Protein AF-A0AAD9MEB5-F1 (afdb_monomer_lite)

Structure (mmCIF, N/CA/C/O backbone):
data_AF-A0AAD9MEB5-F1
#
_entry.id   AF-A0AAD9MEB5-F1
#
loop_
_atom_site.group_PDB
_atom_site.id
_atom_site.type_symbol
_atom_site.label_atom_id
_atom_site.label_alt_id
_atom_site.label_comp_id
_atom_site.label_asym_id
_atom_site.label_entity_id
_atom_site.label_seq_id
_atom_site.pdbx_PDB_ins_code
_atom_site.Cartn_x
_atom_site.Cartn_y
_atom_site.Cartn_z
_atom_site.occupancy
_atom_site.B_iso_or_equiv
_atom_site.auth_seq_id
_atom_site.auth_comp_id
_atom_site.auth_asym_id
_atom_site.auth_atom_id
_atom_site.pdbx_PDB_model_num
ATOM 1 N N . MET A 1 1 ? 14.287 25.552 3.668 1.00 29.59 1 MET A N 1
ATOM 2 C CA . MET A 1 1 ? 13.681 24.871 4.831 1.00 29.59 1 MET A CA 1
ATOM 3 C C . MET A 1 1 ? 12.557 24.009 4.282 1.00 29.59 1 MET A C 1
ATOM 5 O O . MET A 1 1 ? 11.473 24.527 4.051 1.00 29.59 1 MET A O 1
ATOM 9 N N . SER A 1 2 ? 12.854 22.762 3.908 1.00 32.03 2 SER A N 1
ATOM 10 C CA . SER A 1 2 ? 11.849 21.869 3.320 1.00 32.03 2 SER A CA 1
ATOM 11 C C . SER A 1 2 ? 10.860 21.471 4.404 1.00 32.03 2 SER A C 1
ATOM 13 O O . SER A 1 2 ? 11.268 20.946 5.436 1.00 32.03 2 SER A O 1
ATOM 15 N N . ALA A 1 3 ? 9.579 21.764 4.190 1.00 36.00 3 ALA A N 1
ATOM 16 C CA . ALA A 1 3 ? 8.516 21.215 5.010 1.00 36.00 3 ALA A CA 1
ATOM 17 C C . ALA A 1 3 ? 8.579 19.692 4.868 1.00 36.00 3 ALA A C 1
ATOM 19 O O . ALA A 1 3 ? 8.327 19.163 3.786 1.00 36.00 3 ALA A O 1
ATOM 20 N N . SER A 1 4 ? 8.966 18.993 5.931 1.00 45.19 4 SER A N 1
ATOM 21 C CA . SER A 1 4 ? 8.708 17.565 6.048 1.00 45.19 4 SER A CA 1
ATOM 22 C C . SER A 1 4 ? 7.200 17.406 5.896 1.00 45.19 4 SER A C 1
ATOM 24 O O . SER A 1 4 ? 6.452 17.861 6.757 1.00 45.19 4 SER A O 1
ATOM 26 N N . ALA A 1 5 ? 6.736 16.895 4.757 1.00 60.19 5 ALA A N 1
ATOM 27 C CA . ALA A 1 5 ? 5.318 16.667 4.543 1.00 60.19 5 ALA A CA 1
ATOM 28 C C . ALA A 1 5 ? 4.888 15.592 5.546 1.00 60.19 5 ALA A C 1
ATOM 30 O O . ALA A 1 5 ? 5.216 14.418 5.401 1.00 60.19 5 ALA A O 1
ATOM 31 N N . GLU A 1 6 ? 4.257 16.007 6.636 1.00 80.25 6 GLU A N 1
ATOM 32 C CA . GLU A 1 6 ? 3.844 15.090 7.682 1.00 80.25 6 GLU A CA 1
ATOM 33 C C . GLU A 1 6 ? 2.624 14.293 7.203 1.00 80.25 6 GLU A C 1
ATOM 35 O O . GLU A 1 6 ? 1.675 14.834 6.632 1.00 80.25 6 GLU A O 1
ATOM 40 N N . ILE A 1 7 ? 2.680 12.970 7.359 1.00 87.94 7 ILE A N 1
ATOM 41 C CA . ILE A 1 7 ? 1.544 12.093 7.068 1.00 87.94 7 ILE A CA 1
ATOM 42 C C . ILE A 1 7 ? 0.525 12.275 8.193 1.00 87.94 7 ILE A C 1
ATOM 44 O O . ILE A 1 7 ? 0.761 11.827 9.312 1.00 87.94 7 ILE A O 1
ATOM 48 N N . GLU A 1 8 ? -0.595 12.919 7.884 1.00 90.69 8 GLU A N 1
ATOM 49 C CA . GLU A 1 8 ? -1.709 13.128 8.813 1.00 90.69 8 GLU A CA 1
ATOM 50 C C . GLU A 1 8 ? -2.479 11.815 9.049 1.00 90.69 8 GLU A C 1
ATOM 52 O O . GLU A 1 8 ? -3.010 11.264 8.080 1.00 90.69 8 GLU A O 1
ATOM 57 N N . PRO A 1 9 ? -2.595 11.293 10.280 1.00 93.00 9 PRO A N 1
ATOM 58 C CA . PRO A 1 9 ? -3.381 10.088 10.554 1.00 93.00 9 PRO A CA 1
ATOM 59 C C . PRO A 1 9 ? -4.894 10.305 10.415 1.00 93.00 9 PRO A C 1
ATOM 61 O O . PRO A 1 9 ? -5.408 11.377 10.729 1.00 93.00 9 PRO A O 1
ATOM 64 N N . LEU A 1 10 ? -5.630 9.269 10.002 1.00 93.12 10 LEU A N 1
ATOM 65 C CA . LEU A 1 10 ? -7.092 9.215 10.108 1.00 93.12 10 LEU A CA 1
ATOM 66 C C . LEU A 1 10 ? -7.517 8.195 11.173 1.00 93.12 10 LEU A C 1
ATOM 68 O O . LEU A 1 10 ? -7.904 7.069 10.860 1.00 93.12 10 LEU A O 1
ATOM 72 N N . SER A 1 11 ? -7.429 8.586 12.443 1.00 91.25 11 SER A N 1
ATOM 73 C CA . SER A 1 11 ? -7.651 7.688 13.588 1.00 91.25 11 SER A CA 1
ATOM 74 C C . SER A 1 11 ? -9.056 7.079 13.654 1.00 91.25 11 SER A C 1
ATOM 76 O O . SER A 1 11 ? -9.193 5.936 14.074 1.00 91.25 11 SER A O 1
ATOM 78 N N . ASP A 1 12 ? -10.076 7.808 13.191 1.00 92.44 12 ASP A N 1
ATOM 79 C CA . ASP A 1 12 ? -11.487 7.386 13.235 1.00 92.44 12 ASP A CA 1
ATOM 80 C C . ASP A 1 12 ? -12.036 7.011 11.848 1.00 92.44 12 ASP A C 1
ATOM 82 O O . ASP A 1 12 ? -13.244 7.034 11.605 1.00 92.44 12 ASP A O 1
ATOM 86 N N . PHE A 1 13 ? -11.152 6.717 10.892 1.00 93.75 13 PHE A N 1
ATOM 87 C CA . PHE A 1 13 ? -11.562 6.394 9.532 1.00 93.75 13 PHE A CA 1
ATOM 88 C C . PHE A 1 13 ? -12.251 5.037 9.449 1.00 93.75 13 PHE A C 1
ATOM 90 O O . PHE A 1 13 ? -11.648 3.998 9.731 1.00 93.75 13 PHE A O 1
ATOM 97 N N . ASP A 1 14 ? -13.490 5.058 8.966 1.00 94.44 14 ASP A N 1
ATOM 98 C CA . ASP A 1 14 ? -14.218 3.872 8.550 1.00 94.44 14 ASP A CA 1
ATOM 99 C C . ASP A 1 14 ? -14.365 3.860 7.026 1.00 94.44 14 ASP A C 1
ATOM 101 O O . ASP A 1 14 ? -15.199 4.550 6.427 1.00 94.44 14 ASP A O 1
ATOM 105 N N . TRP A 1 15 ? -13.535 3.042 6.383 1.00 92.38 15 TRP A N 1
ATOM 106 C CA . TRP A 1 15 ? -13.567 2.879 4.935 1.00 92.38 15 TRP A CA 1
ATOM 107 C C . TRP A 1 15 ? -14.919 2.352 4.449 1.00 92.38 15 TRP A C 1
ATOM 109 O O . TRP A 1 15 ? -15.351 2.726 3.368 1.00 92.38 15 TRP A O 1
ATOM 119 N N . LYS A 1 16 ? -15.651 1.569 5.255 1.00 94.38 16 LYS A N 1
ATOM 120 C CA . LYS A 1 16 ? -16.926 0.951 4.850 1.00 94.38 16 LYS A CA 1
ATOM 121 C C . LYS A 1 16 ? -18.054 1.962 4.667 1.00 94.38 16 LYS A C 1
ATOM 123 O O . LYS A 1 16 ? -19.008 1.691 3.940 1.00 94.38 16 LYS A O 1
ATOM 128 N N . THR A 1 17 ? -17.967 3.107 5.337 1.00 94.81 17 THR A N 1
ATOM 129 C CA . THR A 1 17 ? -18.956 4.194 5.257 1.00 94.81 17 THR A CA 1
ATOM 130 C C . THR A 1 17 ? -18.472 5.371 4.409 1.00 94.81 17 THR A C 1
ATOM 132 O O . THR A 1 17 ? -19.258 6.265 4.078 1.00 94.81 17 THR A O 1
ATOM 135 N N . THR A 1 18 ? -17.203 5.354 4.000 1.00 92.12 18 THR A N 1
ATOM 136 C CA . THR A 1 18 ? -16.613 6.359 3.116 1.00 92.12 18 THR A CA 1
ATOM 137 C C . THR A 1 18 ? -17.121 6.155 1.692 1.00 92.12 18 THR A C 1
ATOM 139 O O . THR A 1 18 ? -16.917 5.103 1.094 1.00 92.12 18 THR A O 1
ATOM 142 N N . LYS A 1 19 ? -17.812 7.160 1.143 1.00 88.69 19 LYS A N 1
ATOM 143 C CA . LYS A 1 19 ? -18.372 7.089 -0.215 1.00 88.69 19 LYS A CA 1
ATOM 144 C C . LYS A 1 19 ? -17.261 7.142 -1.271 1.00 88.69 19 LYS A C 1
ATOM 146 O O . LYS A 1 19 ? -16.328 7.926 -1.079 1.00 88.69 19 LYS A O 1
ATOM 151 N N . PRO A 1 20 ? -17.406 6.439 -2.410 1.00 83.88 20 PRO A N 1
ATOM 152 C CA . PRO A 1 20 ? -16.432 6.514 -3.485 1.00 83.88 20 PRO A CA 1
ATOM 153 C C . PRO A 1 20 ? -16.319 7.932 -4.027 1.00 83.88 20 PRO A C 1
ATOM 155 O O . PRO A 1 20 ? -17.328 8.644 -4.156 1.00 83.88 20 PRO A O 1
ATOM 158 N N . LEU A 1 21 ? -15.103 8.351 -4.387 1.00 70.94 21 LEU A N 1
ATOM 159 C CA . LEU A 1 21 ? -14.976 9.564 -5.184 1.00 70.94 21 LEU A CA 1
ATOM 160 C C . LEU A 1 21 ? -15.674 9.354 -6.525 1.00 70.94 21 LEU A C 1
ATOM 162 O O . LEU A 1 21 ? -15.628 8.281 -7.124 1.00 70.94 21 LEU A O 1
ATOM 166 N N . ARG A 1 22 ? -16.352 10.403 -6.997 1.00 62.62 22 ARG A N 1
ATOM 167 C CA . ARG A 1 22 ? -17.042 10.361 -8.286 1.00 62.62 22 ARG A CA 1
ATOM 168 C C . ARG A 1 22 ? -16.049 9.953 -9.370 1.00 62.62 22 ARG A C 1
ATOM 170 O O . ARG A 1 22 ? -15.060 10.651 -9.581 1.00 62.62 22 ARG A O 1
ATOM 177 N N . SER A 1 23 ? -16.374 8.866 -10.068 1.00 56.19 23 SER A N 1
ATOM 178 C CA . SER A 1 23 ? -15.756 8.491 -11.336 1.00 56.19 23 SER A CA 1
ATOM 179 C C . SER A 1 23 ? -15.675 9.735 -12.219 1.00 56.19 23 SER A C 1
ATOM 181 O O . SER A 1 23 ? -16.695 10.340 -12.568 1.00 56.19 23 SER A O 1
ATOM 183 N N . MET A 1 24 ? -14.451 10.165 -12.517 1.00 55.31 24 MET A N 1
ATOM 184 C CA . MET A 1 24 ? -14.238 11.198 -13.518 1.00 55.31 24 MET A CA 1
ATOM 185 C C . MET A 1 24 ? -14.733 10.634 -14.854 1.00 55.31 24 MET A C 1
ATOM 187 O O . MET A 1 24 ? -14.336 9.523 -15.213 1.00 55.31 24 MET A O 1
ATOM 191 N N . PRO A 1 25 ? -15.599 11.348 -15.596 1.00 55.00 25 PRO A N 1
ATOM 192 C CA . PRO A 1 25 ? -16.080 10.859 -16.878 1.00 55.00 25 PRO A CA 1
ATOM 193 C C . PRO A 1 25 ? -14.888 10.602 -17.798 1.00 55.00 25 PRO A C 1
ATOM 195 O O . PRO A 1 25 ? -14.029 11.472 -17.974 1.00 55.00 25 PRO A O 1
ATOM 198 N N . PHE A 1 26 ? -14.841 9.398 -18.366 1.00 50.22 26 PHE A N 1
ATOM 199 C CA . PHE A 1 26 ? -13.780 8.977 -19.269 1.00 50.22 26 PHE A CA 1
ATOM 200 C C . PHE A 1 26 ? -13.694 9.952 -20.450 1.00 50.22 26 PHE A C 1
ATOM 202 O O . PHE A 1 26 ? -14.628 10.069 -21.248 1.00 50.22 26 PHE A O 1
ATOM 209 N N . LYS A 1 27 ? -12.582 10.686 -20.563 1.00 54.50 27 LYS A N 1
ATOM 210 C CA . LYS A 1 27 ? -12.293 11.495 -21.749 1.00 54.50 27 LYS A CA 1
ATOM 211 C C . LYS A 1 27 ? -11.595 10.602 -22.767 1.00 54.50 27 LYS A C 1
ATOM 213 O O . LYS A 1 27 ? -10.497 10.126 -22.517 1.00 54.50 27 LYS A O 1
ATOM 218 N N . ALA A 1 28 ? -12.212 10.434 -23.936 1.00 53.34 28 ALA A N 1
ATOM 219 C CA . ALA A 1 28 ? -11.717 9.589 -25.029 1.00 53.34 28 ALA A CA 1
ATOM 220 C C . ALA A 1 28 ? -10.329 9.984 -25.584 1.00 53.34 28 ALA A C 1
ATOM 222 O O . ALA A 1 28 ? -9.744 9.228 -26.351 1.00 53.34 28 ALA A O 1
ATOM 223 N N . ILE A 1 29 ? -9.798 11.153 -25.209 1.00 54.88 29 ILE A N 1
ATOM 224 C CA . ILE A 1 29 ? -8.468 11.627 -25.601 1.00 54.88 29 ILE A CA 1
ATOM 225 C C . ILE A 1 29 ? -7.667 11.892 -24.323 1.00 54.88 29 ILE A C 1
ATOM 227 O O . ILE A 1 29 ? -7.866 12.909 -23.653 1.00 54.88 29 ILE A O 1
ATOM 231 N N . HIS A 1 30 ? -6.766 10.968 -23.991 1.00 48.84 30 HIS A N 1
ATOM 232 C CA . HIS A 1 30 ? -5.784 11.128 -22.923 1.00 48.84 30 HIS A CA 1
ATOM 233 C C . HIS A 1 30 ? -4.514 11.771 -23.491 1.00 48.84 30 HIS A C 1
ATOM 235 O O . HIS A 1 30 ? -3.603 11.086 -23.943 1.00 48.84 30 HIS A O 1
ATOM 241 N N . ASN A 1 31 ? -4.427 13.099 -23.436 1.00 54.12 31 ASN A N 1
ATOM 242 C CA . ASN A 1 31 ? -3.123 13.755 -23.443 1.00 54.12 31 ASN A CA 1
ATOM 243 C C . ASN A 1 31 ? -2.638 13.761 -21.990 1.00 54.12 31 ASN A C 1
ATOM 245 O O . ASN A 1 31 ? -3.196 14.493 -21.170 1.00 54.12 31 ASN A O 1
ATOM 249 N N . PHE A 1 32 ? -1.636 12.948 -21.647 1.00 50.66 32 PHE A N 1
ATOM 250 C CA . PHE A 1 32 ? -0.951 13.071 -20.357 1.00 50.66 32 PHE A CA 1
ATOM 251 C C . PHE A 1 32 ? -0.123 14.363 -20.363 1.00 50.66 32 PHE A C 1
ATOM 253 O O . PHE A 1 32 ? 1.080 14.351 -20.607 1.00 50.66 32 PHE A O 1
ATOM 260 N N . SER A 1 33 ? -0.758 15.511 -20.121 1.00 46.59 33 SER A N 1
ATOM 261 C CA . SER A 1 33 ? -0.018 16.711 -19.741 1.00 46.59 33 SER A CA 1
ATOM 262 C C . SER A 1 33 ? 0.469 16.503 -18.310 1.00 46.59 33 SER A C 1
ATOM 264 O O . SER A 1 33 ? -0.313 16.637 -17.367 1.00 46.59 33 SER A O 1
ATOM 266 N N . MET A 1 34 ? 1.742 16.139 -18.144 1.00 50.59 34 MET A N 1
ATOM 267 C CA . MET A 1 34 ? 2.395 16.028 -16.837 1.00 50.59 34 MET A CA 1
ATOM 268 C C . MET A 1 34 ? 2.611 17.421 -16.227 1.00 50.59 34 MET A C 1
ATOM 270 O O . MET A 1 34 ? 3.732 17.912 -16.117 1.00 50.59 34 MET A O 1
ATOM 274 N N . ALA A 1 35 ? 1.530 18.093 -15.841 1.00 45.94 35 ALA A N 1
ATOM 275 C CA . ALA A 1 35 ? 1.627 19.218 -14.929 1.00 45.94 35 ALA A CA 1
ATOM 276 C C . ALA A 1 35 ? 1.977 18.645 -13.548 1.00 45.94 35 ALA A C 1
ATOM 278 O O . ALA A 1 35 ? 1.131 18.035 -12.896 1.00 45.94 35 ALA A O 1
ATOM 279 N N . LEU A 1 36 ? 3.237 18.786 -13.126 1.00 51.34 36 LEU A N 1
ATOM 280 C CA . LEU A 1 36 ? 3.699 18.405 -11.789 1.00 51.34 36 LEU A CA 1
ATOM 281 C C . LEU A 1 36 ? 3.021 19.309 -10.751 1.00 51.34 36 LEU A C 1
ATOM 283 O O . LEU A 1 36 ? 3.536 20.365 -10.391 1.00 51.34 36 LEU A O 1
ATOM 287 N N . GLN A 1 37 ? 1.837 18.920 -10.286 1.00 48.19 37 GLN A N 1
ATOM 288 C CA . GLN A 1 37 ? 1.194 19.572 -9.155 1.00 48.19 37 GLN A CA 1
ATOM 289 C C . GLN A 1 37 ? 1.652 18.876 -7.876 1.00 48.19 37 GLN A C 1
ATOM 291 O O . GLN A 1 37 ? 1.379 17.695 -7.676 1.00 48.19 37 GLN A O 1
ATOM 296 N N . ALA A 1 38 ? 2.331 19.613 -6.997 1.00 54.69 38 ALA A N 1
ATOM 297 C CA . ALA A 1 38 ? 2.638 19.120 -5.662 1.00 54.69 38 ALA A CA 1
ATOM 298 C C . ALA A 1 38 ? 1.323 18.775 -4.942 1.00 54.69 38 ALA A C 1
ATOM 300 O O . ALA A 1 38 ? 0.514 19.661 -4.650 1.00 54.69 38 ALA A O 1
ATOM 301 N N . SER A 1 39 ? 1.089 17.486 -4.691 1.00 55.38 39 SER A N 1
ATOM 302 C CA . SER A 1 39 ? -0.023 17.025 -3.865 1.00 55.38 39 SER A CA 1
ATOM 303 C C . SER A 1 39 ? 0.439 16.900 -2.411 1.00 55.38 39 SER A C 1
ATOM 305 O O . SER A 1 39 ? 1.626 16.738 -2.118 1.00 55.38 39 SER A O 1
ATOM 307 N N . ARG A 1 40 ? -0.499 17.020 -1.468 1.00 63.00 40 ARG A N 1
ATOM 308 C CA . ARG A 1 40 ? -0.214 16.688 -0.068 1.00 63.00 40 ARG A CA 1
ATOM 309 C C . ARG A 1 40 ? -0.108 15.170 0.037 1.00 63.00 40 ARG A C 1
ATOM 311 O O . ARG A 1 40 ? -0.986 14.479 -0.475 1.00 63.00 40 ARG A O 1
ATOM 318 N N . LEU A 1 41 ? 0.876 14.662 0.784 1.00 68.56 41 LEU A N 1
ATOM 319 C CA . LEU A 1 41 ? 1.004 13.219 1.044 1.00 68.56 41 LEU A CA 1
ATOM 320 C C . LEU A 1 41 ? -0.298 12.601 1.579 1.00 68.56 41 LEU A C 1
ATOM 322 O O . LEU A 1 41 ? -0.594 11.448 1.295 1.00 68.56 41 LEU A O 1
ATOM 326 N N . SER A 1 42 ? -1.128 13.362 2.297 1.00 70.12 42 SER A N 1
ATOM 327 C CA . SER A 1 42 ? -2.428 12.899 2.803 1.00 70.12 42 SER A CA 1
ATOM 328 C C . SER A 1 42 ? -3.422 12.429 1.727 1.00 70.12 42 SER A C 1
ATOM 330 O O . SER A 1 42 ? -4.380 11.739 2.078 1.00 70.12 42 SER A O 1
ATOM 332 N N . GLY A 1 43 ? -3.202 12.775 0.454 1.00 69.88 43 GLY A N 1
ATOM 333 C CA . GLY A 1 43 ? -3.976 12.305 -0.699 1.00 69.88 43 GLY A CA 1
ATOM 334 C C . GLY A 1 43 ? -3.193 11.393 -1.647 1.00 69.88 43 GLY A C 1
ATOM 335 O O . GLY A 1 43 ? -3.552 11.324 -2.816 1.00 69.88 43 GLY A O 1
ATOM 336 N N . LEU A 1 44 ? -2.106 10.761 -1.183 1.00 81.88 44 LEU A N 1
ATOM 337 C CA . LEU A 1 44 ? -1.287 9.867 -2.008 1.00 81.88 44 LEU A CA 1
ATOM 338 C C . LEU A 1 44 ? -2.040 8.591 -2.403 1.00 81.88 44 LEU A C 1
ATOM 340 O O . LEU A 1 44 ? -2.031 8.247 -3.575 1.00 81.88 44 LEU A O 1
ATOM 344 N N . ILE A 1 45 ? -2.673 7.922 -1.434 1.00 88.31 45 ILE A N 1
ATOM 345 C CA . ILE A 1 45 ? -3.511 6.736 -1.660 1.00 88.31 45 ILE A CA 1
ATOM 346 C C . ILE A 1 45 ? -4.896 7.023 -1.124 1.00 88.31 45 ILE A C 1
ATOM 348 O O . ILE A 1 45 ? -5.030 7.540 -0.007 1.00 88.31 45 ILE A O 1
ATOM 352 N N . MET A 1 46 ? -5.917 6.650 -1.881 1.00 86.88 46 MET A N 1
ATOM 353 C CA . MET A 1 46 ? -7.300 6.856 -1.490 1.00 86.88 46 MET A CA 1
ATOM 354 C C . MET A 1 46 ? -8.021 5.540 -1.237 1.00 86.88 46 MET A C 1
ATOM 356 O O . MET A 1 46 ? -7.842 4.560 -1.950 1.00 86.88 46 MET A O 1
ATOM 360 N N . ILE A 1 47 ? -8.854 5.524 -0.198 1.00 91.31 47 ILE A N 1
ATOM 361 C CA . ILE A 1 47 ? -9.623 4.348 0.193 1.00 91.31 47 ILE A CA 1
ATOM 362 C C . ILE A 1 47 ? -11.071 4.766 0.438 1.00 91.31 47 ILE A C 1
ATOM 364 O O . ILE A 1 47 ? -11.336 5.816 1.022 1.00 91.31 47 ILE A O 1
ATOM 368 N N . ASP A 1 48 ? -12.000 3.930 -0.006 1.00 93.25 48 ASP A N 1
ATOM 369 C CA . ASP A 1 48 ? -13.438 4.071 0.193 1.00 93.25 48 ASP A CA 1
ATOM 370 C C . ASP A 1 48 ? -14.081 2.684 0.383 1.00 93.25 48 ASP A C 1
ATOM 372 O O . ASP A 1 48 ? -13.388 1.668 0.505 1.00 93.25 48 ASP A O 1
ATOM 376 N N . ASN A 1 49 ? -15.409 2.635 0.430 1.00 93.75 49 ASN A N 1
ATOM 377 C CA . ASN A 1 49 ? -16.176 1.423 0.709 1.00 93.75 49 ASN A CA 1
ATOM 378 C C . ASN A 1 49 ? -16.086 0.338 -0.378 1.00 93.75 49 ASN A C 1
ATOM 380 O O . ASN A 1 49 ? -16.412 -0.816 -0.100 1.00 93.75 49 ASN A O 1
ATOM 384 N N . ASP A 1 50 ? -15.615 0.673 -1.575 1.00 92.25 50 ASP A N 1
ATOM 385 C CA . ASP A 1 50 ? -15.455 -0.262 -2.691 1.00 92.25 50 ASP A CA 1
ATOM 386 C C . ASP A 1 50 ? -14.064 -0.933 -2.685 1.00 92.25 50 ASP A C 1
ATOM 388 O O . ASP A 1 50 ? -13.829 -1.877 -3.444 1.00 92.25 50 ASP A O 1
ATOM 392 N N . TYR A 1 51 ? -13.161 -0.516 -1.785 1.00 93.56 51 TYR A N 1
ATOM 393 C CA . TYR A 1 51 ? -11.792 -1.030 -1.639 1.00 93.56 51 TYR A CA 1
ATOM 394 C C . TYR A 1 51 ? -11.685 -2.563 -1.713 1.00 93.56 51 TYR A C 1
ATOM 396 O O . TYR A 1 51 ? -10.873 -3.095 -2.472 1.00 93.56 51 TYR A O 1
ATOM 404 N N . LEU A 1 52 ? -12.514 -3.298 -0.958 1.00 92.81 52 LEU A N 1
ATOM 405 C CA . LEU A 1 52 ? -12.454 -4.766 -0.960 1.00 92.81 52 LEU A CA 1
ATOM 406 C C . LEU A 1 52 ? -12.841 -5.378 -2.305 1.00 92.81 52 LEU A C 1
ATOM 408 O O . LEU A 1 52 ? -12.222 -6.364 -2.710 1.00 92.81 52 LEU A O 1
ATOM 412 N N . SER A 1 53 ? -13.848 -4.814 -2.982 1.00 92.06 53 SER A N 1
ATOM 413 C CA . SER A 1 53 ? -14.260 -5.298 -4.303 1.00 92.06 53 SER A CA 1
ATOM 414 C C . SER A 1 53 ? -13.120 -5.105 -5.291 1.00 92.06 53 SER A C 1
ATOM 416 O O . SER A 1 53 ? -12.688 -6.062 -5.932 1.00 92.06 53 SER A O 1
ATOM 418 N N . ARG A 1 54 ? -12.555 -3.893 -5.335 1.00 91.12 54 ARG A N 1
ATOM 419 C CA . ARG A 1 54 ? -11.546 -3.538 -6.333 1.00 91.12 54 ARG A CA 1
ATOM 420 C C . ARG A 1 54 ? -10.224 -4.270 -6.123 1.00 91.12 54 ARG A C 1
ATOM 422 O O . ARG A 1 54 ? -9.683 -4.824 -7.076 1.00 91.12 54 ARG A O 1
ATOM 429 N N . VAL A 1 55 ? -9.756 -4.425 -4.881 1.00 91.94 55 VAL A N 1
ATOM 430 C CA . VAL A 1 55 ? -8.578 -5.266 -4.592 1.00 91.94 55 VAL A CA 1
ATOM 431 C C . VAL A 1 55 ? -8.838 -6.740 -4.941 1.00 91.94 55 VAL A C 1
ATOM 433 O O . VAL A 1 55 ? -7.950 -7.423 -5.458 1.00 91.94 55 VAL A O 1
ATOM 436 N N . GLY A 1 56 ? -10.049 -7.254 -4.703 1.00 90.88 56 GLY A N 1
ATOM 437 C CA . GLY A 1 56 ? -10.430 -8.620 -5.078 1.00 90.88 56 GLY A CA 1
ATOM 438 C C . GLY A 1 56 ? -10.448 -8.853 -6.596 1.00 90.88 56 GLY A C 1
ATOM 439 O O . GLY A 1 56 ? -9.918 -9.857 -7.091 1.00 90.88 56 GLY A O 1
ATOM 440 N N . GLU A 1 57 ? -11.010 -7.909 -7.347 1.00 90.25 57 GLU A N 1
ATOM 441 C CA . GLU A 1 57 ? -11.010 -7.903 -8.812 1.00 90.25 57 GLU A CA 1
ATOM 442 C C . GLU A 1 57 ? -9.586 -7.799 -9.361 1.00 90.25 57 GLU A C 1
ATOM 444 O O . GLU A 1 57 ? -9.181 -8.614 -10.193 1.00 90.25 57 GLU A O 1
ATOM 449 N N . ARG A 1 58 ? -8.776 -6.884 -8.820 1.00 88.31 58 ARG A N 1
ATOM 450 C CA . ARG A 1 58 ? -7.372 -6.683 -9.196 1.00 88.31 58 ARG A CA 1
ATOM 451 C C . ARG A 1 58 ? -6.532 -7.939 -8.987 1.00 88.31 58 ARG A C 1
ATOM 453 O O . ARG A 1 58 ? -5.832 -8.360 -9.905 1.00 88.31 58 ARG A O 1
ATOM 460 N N . ARG A 1 59 ? -6.685 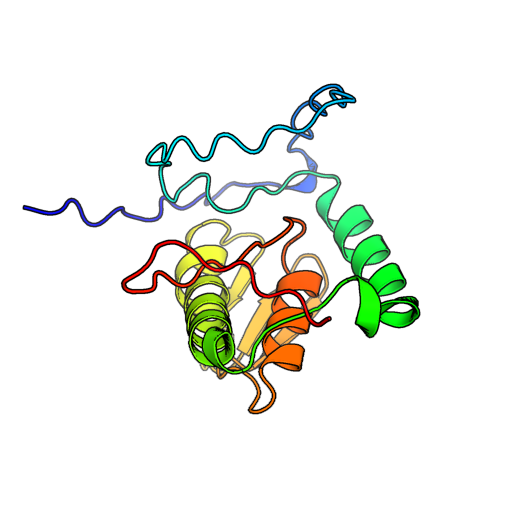-8.624 -7.849 1.00 89.44 59 ARG A N 1
ATOM 461 C CA . ARG A 1 59 ? -6.074 -9.948 -7.601 1.00 89.44 59 ARG A CA 1
ATOM 462 C C . ARG A 1 59 ? -6.499 -10.980 -8.641 1.00 89.44 59 ARG A C 1
ATOM 464 O O . ARG A 1 59 ? -5.717 -11.844 -9.031 1.00 89.44 59 ARG A O 1
ATOM 471 N N . THR A 1 60 ? -7.746 -10.931 -9.096 1.00 89.00 60 THR A N 1
ATOM 472 C CA . THR A 1 60 ? -8.226 -11.826 -10.153 1.00 89.00 60 THR A CA 1
ATOM 473 C C . THR A 1 60 ? -7.585 -11.489 -11.492 1.00 89.00 60 THR A C 1
ATOM 475 O O . THR A 1 60 ? -7.067 -12.393 -12.138 1.00 89.00 60 THR A O 1
ATOM 478 N N . ILE A 1 61 ? -7.525 -10.218 -11.877 1.00 87.88 61 ILE A N 1
ATOM 479 C CA . ILE A 1 61 ? -6.890 -9.786 -13.127 1.00 87.88 61 ILE A CA 1
ATOM 480 C C . ILE A 1 61 ? -5.394 -10.124 -13.123 1.00 87.88 61 ILE A C 1
ATOM 482 O O . ILE A 1 61 ? -4.912 -10.745 -14.067 1.00 87.88 61 ILE A O 1
ATOM 486 N N . MET A 1 62 ? -4.669 -9.805 -12.047 1.00 86.06 62 MET A N 1
ATOM 487 C CA . MET A 1 62 ? -3.237 -10.102 -11.921 1.00 86.06 62 MET A CA 1
ATOM 488 C C . MET A 1 62 ? -2.946 -11.597 -12.039 1.00 86.06 62 MET A C 1
ATOM 490 O O . MET A 1 62 ? -1.992 -11.970 -12.710 1.00 86.06 62 MET A O 1
ATOM 494 N N . ARG A 1 63 ? -3.789 -12.470 -11.472 1.00 86.31 63 ARG A N 1
ATOM 495 C CA . ARG A 1 63 ? -3.625 -13.927 -11.626 1.00 86.31 63 ARG A CA 1
ATOM 496 C C . ARG A 1 63 ? -3.710 -14.401 -13.078 1.00 86.31 63 ARG A C 1
ATOM 498 O O . ARG A 1 63 ? -3.033 -15.363 -13.421 1.00 86.31 63 ARG A O 1
ATOM 505 N N . HIS A 1 64 ? -4.527 -13.759 -13.910 1.00 86.31 64 HIS A N 1
ATOM 506 C CA . HIS A 1 64 ? -4.756 -14.193 -15.294 1.00 86.31 64 HIS A CA 1
ATOM 507 C C . HIS A 1 64 ? -3.907 -13.431 -16.322 1.00 86.31 64 HIS A C 1
ATOM 509 O O . HIS A 1 64 ? -3.653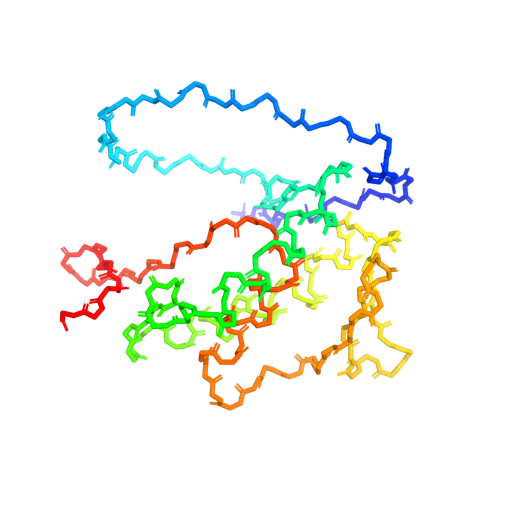 -13.951 -17.406 1.00 86.31 64 HIS A O 1
ATOM 515 N N . HIS A 1 65 ? -3.460 -12.214 -15.998 1.00 85.00 65 HIS A N 1
ATOM 516 C CA . HIS A 1 65 ? -2.885 -11.275 -16.966 1.00 85.00 65 HIS A CA 1
ATOM 517 C C . HIS A 1 65 ? -1.626 -10.557 -16.460 1.00 85.00 65 HIS A C 1
ATOM 519 O O . HIS A 1 65 ? -1.348 -9.441 -16.898 1.00 85.00 65 HIS A O 1
ATOM 525 N N . ILE A 1 66 ? -0.849 -11.171 -15.556 1.00 79.94 66 ILE A N 1
ATOM 526 C CA . ILE A 1 66 ? 0.304 -10.518 -14.905 1.00 79.94 66 ILE A CA 1
ATOM 527 C C . ILE A 1 66 ? 1.284 -9.864 -15.887 1.00 79.94 66 ILE A C 1
ATOM 529 O O . ILE A 1 66 ? 1.729 -8.752 -15.638 1.00 79.94 66 ILE A O 1
ATOM 533 N N . SER A 1 67 ? 1.551 -10.492 -17.036 1.00 78.19 67 SER A N 1
ATOM 534 C CA . SER A 1 67 ? 2.479 -9.978 -18.054 1.00 78.19 67 SER A CA 1
ATOM 535 C C . SER A 1 67 ? 1.986 -8.724 -18.782 1.00 78.19 67 SER A C 1
ATOM 537 O O . SER A 1 67 ? 2.764 -8.089 -19.483 1.00 78.19 67 SER A O 1
ATOM 539 N N . VAL A 1 68 ? 0.695 -8.400 -18.670 1.00 74.56 68 VAL A N 1
ATOM 540 C CA . VAL A 1 68 ? 0.061 -7.241 -19.318 1.00 74.56 68 VAL A CA 1
ATOM 541 C C . VAL A 1 68 ? -0.239 -6.141 -18.308 1.00 74.56 68 VAL A C 1
ATOM 543 O O . VAL A 1 68 ? -0.245 -4.974 -18.671 1.00 74.56 68 VAL A O 1
ATOM 546 N N . VAL A 1 69 ? -0.491 -6.484 -17.044 1.00 73.12 69 VAL A N 1
ATOM 547 C CA . VAL A 1 69 ? -0.798 -5.489 -15.999 1.00 73.12 69 VAL A CA 1
ATOM 548 C C . VAL A 1 69 ? 0.420 -5.077 -15.183 1.00 73.12 69 VAL A C 1
ATOM 550 O O . VAL A 1 69 ? 0.342 -4.142 -14.391 1.00 73.12 69 VAL A O 1
ATOM 553 N N . MET A 1 70 ? 1.544 -5.772 -15.363 1.00 77.94 70 MET A N 1
ATOM 554 C CA . MET A 1 70 ? 2.773 -5.526 -14.631 1.00 77.94 70 MET A CA 1
ATOM 555 C C . MET A 1 70 ? 3.966 -5.503 -15.575 1.00 77.94 70 MET A C 1
ATOM 557 O O . MET A 1 70 ? 4.257 -6.478 -16.264 1.00 77.94 70 MET A O 1
ATOM 561 N N . GLY A 1 71 ? 4.685 -4.388 -15.562 1.00 74.81 71 GLY A N 1
ATOM 562 C CA . GLY A 1 71 ? 5.904 -4.212 -16.331 1.00 74.81 71 GLY A CA 1
ATOM 563 C C . GLY A 1 71 ? 6.847 -3.271 -15.604 1.00 74.81 71 GLY A C 1
ATOM 564 O O . GLY A 1 71 ? 6.422 -2.283 -15.010 1.00 74.81 71 GLY A O 1
ATOM 565 N N . SER A 1 72 ? 8.136 -3.590 -15.640 1.00 74.19 72 SER A N 1
ATOM 566 C CA . SER A 1 72 ? 9.191 -2.692 -15.187 1.00 74.19 72 SER A CA 1
ATOM 567 C C . SER A 1 72 ? 10.449 -2.947 -16.000 1.00 74.19 72 SER A C 1
ATOM 569 O O . SER A 1 72 ? 10.783 -4.087 -16.316 1.00 74.19 72 SER A O 1
ATOM 571 N N . LEU A 1 73 ? 11.181 -1.877 -16.296 1.00 78.31 73 LEU A N 1
ATOM 572 C CA . LEU A 1 73 ? 12.564 -1.983 -16.739 1.00 78.31 73 LEU A CA 1
ATOM 573 C C . LEU A 1 73 ? 13.431 -2.319 -15.522 1.00 78.31 73 LEU A C 1
ATOM 575 O O . LEU A 1 73 ? 13.130 -1.889 -14.407 1.00 78.31 73 LEU A O 1
ATOM 579 N N . HIS A 1 74 ? 14.539 -3.028 -15.738 1.00 79.38 74 HIS A N 1
ATOM 580 C CA . HIS A 1 74 ? 15.501 -3.351 -14.677 1.00 79.38 74 HIS A CA 1
ATOM 581 C C . HIS A 1 74 ? 15.988 -2.099 -13.927 1.00 79.38 74 HIS A C 1
ATOM 583 O O . HIS A 1 74 ? 16.179 -2.125 -12.717 1.00 79.38 74 HIS A O 1
ATOM 589 N N . SER A 1 75 ? 16.123 -0.972 -14.631 1.00 79.31 75 SER A N 1
ATOM 590 C CA . SER A 1 75 ? 16.532 0.314 -14.057 1.00 79.31 75 SER A CA 1
ATOM 591 C C . SER A 1 75 ? 15.525 0.924 -13.070 1.00 79.31 75 SER A C 1
ATOM 593 O O . SER A 1 75 ? 15.895 1.863 -12.360 1.00 79.31 75 SER A O 1
ATOM 595 N N . GLY A 1 76 ? 14.283 0.424 -13.039 1.00 79.75 76 GLY A N 1
ATOM 596 C CA . GLY A 1 76 ? 13.201 0.858 -12.151 1.00 79.75 76 GLY A CA 1
ATOM 597 C C . GLY A 1 76 ? 13.017 -0.009 -10.901 1.00 79.75 76 GLY A C 1
ATOM 598 O O . GLY A 1 76 ? 12.193 0.321 -10.054 1.00 79.75 76 GLY A O 1
ATOM 599 N N . TYR A 1 77 ? 13.777 -1.096 -10.753 1.00 87.31 77 TYR A N 1
ATOM 600 C CA . TYR A 1 77 ? 13.618 -2.033 -9.637 1.00 87.31 77 TYR A CA 1
ATOM 601 C C . TYR A 1 77 ? 13.871 -1.398 -8.268 1.00 87.31 77 TYR A C 1
ATOM 603 O O . TYR A 1 77 ? 13.099 -1.641 -7.343 1.00 87.31 77 TYR A O 1
ATOM 611 N N . ASP A 1 78 ? 14.874 -0.527 -8.156 1.00 87.38 78 ASP A N 1
ATOM 612 C CA . ASP A 1 78 ? 15.161 0.187 -6.906 1.00 87.38 78 ASP A CA 1
ATOM 613 C C . ASP A 1 78 ? 13.980 1.070 -6.479 1.00 87.38 78 ASP A C 1
ATOM 615 O O . ASP A 1 78 ? 13.612 1.094 -5.306 1.00 87.38 78 ASP A O 1
ATOM 619 N N . ALA A 1 79 ? 13.313 1.719 -7.440 1.00 87.75 79 ALA A N 1
ATOM 620 C CA . ALA A 1 79 ? 12.151 2.564 -7.169 1.00 87.75 79 ALA A CA 1
ATOM 621 C C . ALA A 1 79 ? 10.951 1.750 -6.658 1.00 87.75 79 ALA A C 1
ATOM 623 O O . ALA A 1 79 ? 10.203 2.217 -5.802 1.00 87.75 79 ALA A O 1
ATOM 624 N N . ILE A 1 80 ? 10.773 0.516 -7.143 1.00 90.31 80 ILE A N 1
ATOM 625 C CA . ILE A 1 80 ? 9.728 -0.390 -6.645 1.00 90.31 80 ILE A CA 1
ATOM 626 C C . ILE A 1 80 ? 10.009 -0.784 -5.190 1.00 90.31 80 ILE A C 1
ATOM 628 O O . ILE A 1 80 ? 9.098 -0.784 -4.365 1.00 90.31 80 ILE A O 1
ATOM 632 N N . GLN A 1 81 ? 11.259 -1.121 -4.874 1.00 91.50 81 GLN A N 1
ATOM 633 C CA . GLN A 1 81 ? 11.686 -1.531 -3.531 1.00 91.50 81 GLN A CA 1
ATOM 634 C C . GLN A 1 81 ? 11.547 -0.383 -2.519 1.00 91.50 81 GLN A C 1
ATOM 636 O O . GLN A 1 81 ? 11.063 -0.578 -1.398 1.00 91.50 81 GLN A O 1
ATOM 641 N N . GLU A 1 82 ? 11.922 0.8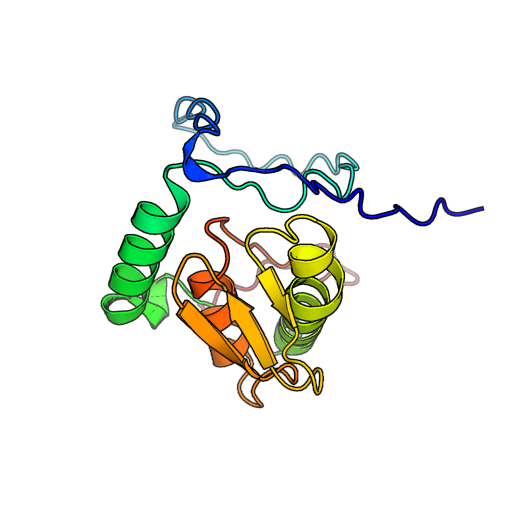29 -2.935 1.00 91.19 82 GLU A N 1
ATOM 642 C CA . GLU A 1 82 ? 11.732 2.052 -2.159 1.00 91.19 82 GLU A CA 1
ATOM 643 C C . GLU A 1 82 ? 10.245 2.323 -1.916 1.00 91.19 82 GLU A C 1
ATOM 645 O O . GLU A 1 82 ? 9.835 2.491 -0.765 1.00 91.19 82 GLU A O 1
ATOM 650 N N . LEU A 1 83 ? 9.419 2.280 -2.970 1.00 91.50 83 LEU A N 1
ATOM 651 C CA . LEU A 1 83 ? 7.979 2.499 -2.848 1.00 91.50 83 LEU A CA 1
ATOM 652 C C . LEU A 1 83 ? 7.323 1.457 -1.934 1.00 91.50 83 LEU A C 1
ATOM 654 O O . LEU A 1 83 ? 6.488 1.816 -1.106 1.00 91.50 83 LEU A O 1
ATOM 658 N N . TYR A 1 84 ? 7.713 0.186 -2.057 1.00 94.44 84 TYR A N 1
ATOM 659 C CA . TYR A 1 84 ? 7.237 -0.893 -1.191 1.00 94.44 84 TYR A CA 1
ATOM 660 C C . TYR A 1 84 ? 7.480 -0.560 0.276 1.00 94.44 84 TYR A C 1
ATOM 662 O O . TYR A 1 84 ? 6.555 -0.568 1.092 1.00 94.44 84 TYR A O 1
ATOM 670 N N . THR A 1 85 ? 8.730 -0.226 0.593 1.00 94.25 85 THR A N 1
ATOM 671 C CA . THR A 1 85 ? 9.140 0.094 1.957 1.00 94.25 85 THR A CA 1
ATOM 672 C C . THR A 1 85 ? 8.380 1.310 2.466 1.00 94.25 85 THR A C 1
ATOM 674 O O . THR A 1 85 ? 7.795 1.250 3.543 1.00 94.25 85 THR A O 1
ATOM 677 N N . HIS A 1 86 ? 8.316 2.381 1.675 1.00 92.88 86 HIS A N 1
ATOM 678 C CA . HIS A 1 86 ? 7.651 3.612 2.075 1.00 92.88 86 HIS A CA 1
ATOM 679 C C . HIS A 1 86 ? 6.151 3.410 2.334 1.00 92.88 86 HIS A C 1
ATOM 681 O O . HIS A 1 86 ? 5.634 3.829 3.373 1.00 92.88 86 HIS A O 1
ATOM 687 N N . LEU A 1 87 ? 5.442 2.731 1.423 1.00 94.12 87 LEU A N 1
ATOM 688 C CA . LEU A 1 87 ? 4.000 2.533 1.553 1.00 94.12 87 LEU A CA 1
ATOM 689 C C . LEU A 1 87 ? 3.645 1.642 2.741 1.00 94.12 87 LEU A C 1
ATOM 691 O O . LEU A 1 87 ? 2.768 2.005 3.526 1.00 94.12 87 LEU A O 1
ATOM 695 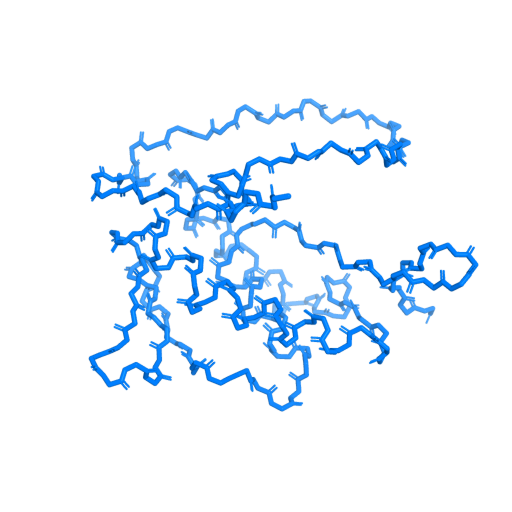N N . LEU A 1 88 ? 4.313 0.496 2.885 1.00 95.38 88 LEU A N 1
ATOM 696 C CA . LEU A 1 88 ? 3.958 -0.471 3.922 1.00 95.38 88 LEU A CA 1
ATOM 697 C C . LEU A 1 88 ? 4.479 -0.075 5.305 1.00 95.38 88 LEU A C 1
ATOM 699 O O . LEU A 1 88 ? 3.815 -0.354 6.299 1.00 95.38 88 LEU A O 1
ATOM 703 N N . ARG A 1 89 ? 5.643 0.579 5.388 1.00 93.25 89 ARG A N 1
ATOM 704 C CA . ARG A 1 89 ? 6.260 0.931 6.673 1.00 93.25 89 ARG A CA 1
ATOM 705 C C . ARG A 1 89 ? 5.786 2.276 7.200 1.00 93.25 89 ARG A C 1
ATOM 707 O O . ARG A 1 89 ? 5.429 2.377 8.371 1.00 93.25 89 ARG A O 1
ATOM 714 N N . ASP A 1 90 ? 5.806 3.298 6.349 1.00 91.56 90 ASP A N 1
ATOM 715 C CA . ASP A 1 90 ? 5.704 4.687 6.798 1.00 91.56 90 ASP A CA 1
ATOM 716 C C . ASP A 1 90 ? 4.323 5.277 6.518 1.00 91.56 90 ASP A C 1
ATOM 718 O O . ASP A 1 90 ? 3.780 6.006 7.349 1.00 91.56 90 ASP A O 1
ATOM 722 N N . TYR A 1 91 ? 3.748 4.970 5.352 1.00 94.25 91 TYR A N 1
ATOM 723 C CA . TYR A 1 91 ? 2.544 5.639 4.875 1.00 94.25 91 TYR A CA 1
ATOM 724 C C . TYR A 1 91 ? 1.247 4.988 5.351 1.00 94.25 91 TYR A C 1
ATOM 726 O O . TYR A 1 91 ? 0.486 5.614 6.088 1.00 94.25 91 TYR A O 1
ATOM 734 N N . LEU A 1 92 ? 0.966 3.749 4.936 1.00 95.50 92 LEU A N 1
ATOM 735 C CA . LEU A 1 92 ? -0.346 3.125 5.128 1.00 95.50 92 LEU A CA 1
ATOM 736 C C . LEU A 1 92 ? -0.703 2.934 6.611 1.00 95.50 92 LEU A C 1
ATOM 738 O O . LEU A 1 92 ? -1.801 3.356 6.982 1.00 95.50 92 LEU A O 1
ATOM 742 N N . PRO A 1 93 ? 0.182 2.402 7.484 1.00 95.69 93 PRO A N 1
ATOM 743 C CA . PRO A 1 93 ? -0.139 2.263 8.905 1.00 95.69 93 PRO A CA 1
ATOM 744 C C . PRO A 1 93 ? -0.322 3.610 9.611 1.00 95.69 93 PRO A C 1
ATOM 746 O O . PRO A 1 93 ? -1.140 3.723 10.519 1.00 95.69 93 PRO A O 1
ATOM 749 N N . LYS A 1 94 ? 0.414 4.651 9.191 1.00 95.00 94 LYS A N 1
ATOM 750 C CA . LYS A 1 94 ? 0.295 5.991 9.781 1.00 95.00 94 LYS A CA 1
ATOM 751 C C . LYS A 1 94 ? -0.964 6.712 9.303 1.00 95.00 94 LYS A C 1
ATOM 753 O O . LYS A 1 94 ? -1.633 7.356 10.103 1.00 95.00 94 LYS A O 1
ATOM 758 N N . ARG A 1 95 ? -1.298 6.611 8.013 1.00 94.69 95 ARG A N 1
ATOM 759 C CA . ARG A 1 95 ? -2.446 7.298 7.404 1.00 94.69 95 ARG A CA 1
ATOM 760 C C . ARG A 1 95 ? -3.775 6.624 7.740 1.00 94.69 95 ARG A C 1
ATOM 762 O O . ARG A 1 95 ? -4.726 7.330 8.063 1.00 94.69 95 ARG A O 1
ATOM 769 N N . TYR A 1 96 ? -3.837 5.294 7.689 1.00 95.56 96 TYR A N 1
ATOM 770 C CA . TYR A 1 96 ? -5.057 4.500 7.879 1.00 95.56 96 TYR A CA 1
ATOM 771 C C . TYR A 1 96 ? -4.877 3.446 8.992 1.00 95.56 96 TYR A C 1
ATOM 773 O O . TYR A 1 96 ? -4.965 2.240 8.729 1.00 95.56 96 TYR A O 1
ATOM 781 N N . PRO A 1 97 ? -4.645 3.872 10.249 1.00 96.31 97 PRO A N 1
ATOM 782 C CA . PRO A 1 97 ? -4.321 2.969 11.360 1.00 96.31 97 PRO A CA 1
ATOM 783 C C . PRO A 1 97 ? -5.446 1.980 11.710 1.00 96.31 97 PRO A C 1
ATOM 785 O O . PRO A 1 97 ? -5.198 0.943 12.319 1.00 96.31 97 PRO A O 1
ATOM 788 N N . THR A 1 98 ? -6.690 2.266 11.315 1.00 95.88 98 THR A N 1
ATOM 789 C CA . THR A 1 98 ? -7.836 1.359 11.499 1.00 95.88 98 THR A CA 1
ATOM 790 C C . THR A 1 98 ? -7.826 0.180 10.521 1.00 95.88 98 THR A C 1
ATOM 792 O O . THR A 1 98 ? -8.466 -0.842 10.772 1.00 95.88 98 THR A O 1
ATOM 795 N N . MET A 1 99 ? -7.096 0.293 9.407 1.00 96.19 99 MET A N 1
ATOM 796 C CA . MET A 1 99 ? -7.035 -0.717 8.346 1.00 96.19 99 MET A CA 1
ATOM 797 C C . MET A 1 99 ? -5.701 -1.439 8.291 1.00 96.19 99 MET A C 1
ATOM 799 O O . MET A 1 99 ? -5.676 -2.645 8.041 1.00 96.19 99 MET A O 1
ATOM 803 N N . PHE A 1 100 ? -4.608 -0.715 8.511 1.00 96.88 100 PHE A N 1
ATOM 804 C CA . PHE A 1 100 ? -3.263 -1.240 8.354 1.00 96.88 100 PHE A CA 1
ATOM 805 C C . PHE A 1 100 ? -2.470 -1.093 9.637 1.00 96.88 100 PHE A C 1
ATOM 807 O O . PHE A 1 100 ? -2.529 -0.069 10.314 1.00 96.88 100 PHE A O 1
ATOM 814 N N . ALA A 1 101 ? -1.701 -2.123 9.947 1.00 96.81 101 ALA A N 1
ATOM 815 C CA . ALA A 1 101 ? -0.850 -2.158 11.117 1.00 96.81 101 ALA A CA 1
ATOM 816 C C . ALA A 1 101 ? 0.465 -2.859 10.789 1.00 96.81 101 ALA A C 1
ATOM 818 O O . ALA A 1 101 ? 0.581 -3.577 9.797 1.00 96.81 101 ALA A O 1
ATOM 819 N N . LEU A 1 102 ? 1.444 -2.670 11.663 1.00 96.75 102 LEU A N 1
ATOM 820 C CA . LEU A 1 102 ? 2.624 -3.520 11.712 1.00 96.75 102 LEU A CA 1
ATOM 821 C C . LEU A 1 102 ? 2.376 -4.635 12.731 1.00 96.75 102 LEU A C 1
ATOM 823 O O . LEU A 1 102 ? 1.649 -4.440 13.711 1.00 96.75 102 LEU A O 1
ATOM 827 N N . SER A 1 103 ? 2.970 -5.804 12.512 1.00 95.75 103 SER A N 1
ATOM 828 C CA . SER A 1 103 ? 2.996 -6.859 13.524 1.00 95.75 103 SER A CA 1
ATOM 829 C C . SER A 1 103 ? 3.692 -6.371 14.809 1.00 95.75 103 SER A C 1
ATOM 831 O O . SER A 1 103 ? 4.468 -5.413 14.763 1.00 95.75 103 SER A O 1
ATOM 833 N N . PRO A 1 104 ? 3.459 -7.009 15.975 1.00 94.25 104 PRO A N 1
ATOM 834 C CA . PRO A 1 104 ? 4.077 -6.586 17.238 1.00 94.25 104 PRO A CA 1
ATOM 835 C C . PRO A 1 104 ? 5.613 -6.538 17.221 1.00 94.25 104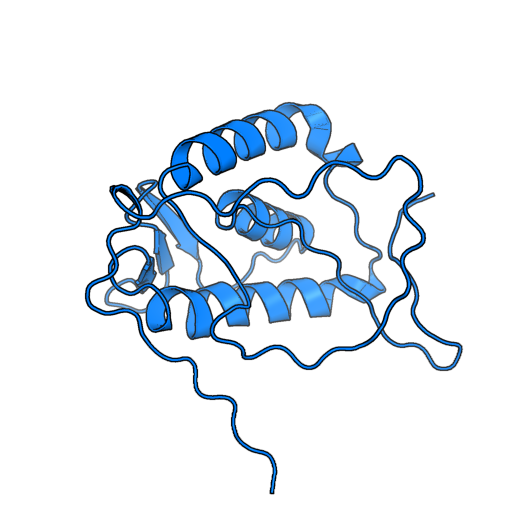 PRO A C 1
ATOM 837 O O . PRO A 1 104 ? 6.214 -5.737 17.928 1.00 94.25 104 PRO A O 1
ATOM 840 N N . ASP A 1 105 ? 6.246 -7.388 16.414 1.00 95.00 105 ASP A N 1
ATOM 841 C CA . ASP A 1 105 ? 7.693 -7.447 16.181 1.00 95.00 105 ASP A CA 1
ATOM 842 C C . ASP A 1 105 ? 8.154 -6.600 14.975 1.00 95.00 105 ASP A C 1
ATOM 844 O O . ASP A 1 105 ? 9.341 -6.576 14.657 1.00 95.00 105 ASP A O 1
ATOM 848 N N . ALA A 1 106 ? 7.226 -5.899 14.314 1.00 91.88 106 ALA A N 1
ATOM 849 C CA . ALA A 1 106 ? 7.435 -5.063 13.132 1.00 91.88 106 ALA A CA 1
ATOM 850 C C . ALA A 1 106 ? 8.101 -5.782 11.940 1.00 91.88 106 ALA A C 1
ATOM 852 O O . ALA A 1 106 ? 8.756 -5.146 11.110 1.00 91.88 106 ALA A O 1
ATOM 853 N N . THR A 1 107 ? 7.931 -7.102 11.841 1.00 95.00 107 THR A N 1
ATOM 854 C CA . THR A 1 107 ? 8.456 -7.920 10.737 1.00 95.00 107 THR A CA 1
ATOM 855 C C . THR A 1 107 ? 7.458 -8.092 9.597 1.00 95.00 107 THR A C 1
ATOM 857 O O . THR A 1 107 ? 7.875 -8.351 8.468 1.00 95.00 107 THR A O 1
ATOM 860 N N . GLU A 1 108 ? 6.164 -7.896 9.855 1.00 96.44 108 GLU A N 1
ATOM 861 C CA . GLU A 1 108 ? 5.095 -8.002 8.867 1.00 96.44 108 GLU A CA 1
ATOM 862 C C . GLU A 1 108 ? 4.246 -6.730 8.814 1.00 96.44 108 GLU A C 1
ATOM 864 O O . GLU A 1 108 ? 3.944 -6.099 9.829 1.00 96.44 108 GLU A O 1
ATOM 869 N N . PHE A 1 109 ? 3.788 -6.409 7.610 1.00 97.44 109 PHE A N 1
ATOM 870 C CA . PHE A 1 109 ? 2.658 -5.525 7.387 1.00 97.44 109 PHE A CA 1
ATOM 871 C C . PHE A 1 109 ? 1.360 -6.331 7.440 1.00 97.44 109 PHE A C 1
ATOM 873 O O . PHE A 1 109 ? 1.262 -7.417 6.862 1.00 97.44 109 PHE A O 1
ATOM 880 N N . VAL A 1 110 ? 0.344 -5.781 8.100 1.00 97.62 110 VAL A N 1
ATOM 881 C CA . VAL A 1 110 ? -0.963 -6.409 8.293 1.00 97.62 110 VAL A CA 1
ATOM 882 C C . VAL A 1 110 ? -2.050 -5.525 7.697 1.00 97.62 110 VAL A C 1
ATOM 884 O O . VAL A 1 110 ? -2.263 -4.396 8.135 1.00 97.62 110 VAL A O 1
ATOM 887 N N . ASN A 1 111 ? -2.789 -6.070 6.734 1.00 96.38 111 ASN A N 1
ATOM 888 C CA . ASN A 1 111 ? -4.007 -5.484 6.194 1.00 96.38 111 ASN A CA 1
ATOM 889 C C . ASN A 1 111 ? -5.229 -6.139 6.847 1.00 96.38 111 ASN A C 1
ATOM 891 O O . ASN A 1 111 ? -5.655 -7.226 6.451 1.00 96.38 111 ASN A O 1
ATOM 895 N N . ASN A 1 112 ? -5.817 -5.456 7.826 1.00 95.69 112 ASN A N 1
ATOM 896 C CA . ASN A 1 112 ? -6.963 -5.947 8.594 1.00 95.69 112 ASN A CA 1
ATOM 897 C C . ASN A 1 112 ? -8.248 -6.028 7.760 1.00 95.69 112 ASN A C 1
ATOM 899 O O . ASN A 1 112 ? -9.154 -6.784 8.098 1.00 95.69 112 ASN A O 1
ATOM 903 N N . ALA A 1 113 ? -8.343 -5.271 6.663 1.00 93.25 113 ALA A N 1
ATOM 904 C CA . ALA A 1 113 ? -9.514 -5.309 5.794 1.00 93.25 113 ALA A CA 1
ATOM 905 C C . ALA A 1 113 ? -9.559 -6.601 4.960 1.00 93.25 113 ALA A C 1
ATOM 907 O O . ALA A 1 113 ? -10.634 -7.166 4.769 1.00 93.25 113 ALA A O 1
ATOM 908 N N . THR A 1 114 ? -8.405 -7.093 4.496 1.00 92.81 114 THR A N 1
ATOM 909 C CA . THR A 1 114 ? -8.317 -8.303 3.653 1.00 92.81 114 THR A CA 1
ATOM 910 C C . THR A 1 114 ? -7.736 -9.530 4.365 1.00 92.81 114 THR A C 1
ATOM 912 O O . THR A 1 114 ? -7.640 -10.589 3.747 1.00 92.81 114 THR A O 1
ATOM 915 N N . ASN A 1 115 ? -7.338 -9.406 5.638 1.00 91.62 115 ASN A N 1
ATOM 916 C CA . ASN A 1 115 ? -6.532 -10.387 6.386 1.00 91.62 115 ASN A CA 1
ATOM 917 C C . ASN A 1 115 ? -5.216 -10.773 5.686 1.00 91.62 115 ASN A C 1
ATOM 919 O O . ASN A 1 115 ? -4.663 -11.847 5.922 1.00 91.62 115 ASN A O 1
ATOM 923 N N . PHE A 1 116 ? -4.715 -9.904 4.810 1.00 91.50 116 PHE A N 1
ATOM 924 C CA . PHE A 1 116 ? -3.478 -10.124 4.077 1.00 91.50 116 PHE A CA 1
ATOM 925 C C . PHE A 1 116 ? -2.280 -9.694 4.923 1.00 91.50 116 PHE A C 1
ATOM 927 O O . PHE A 1 116 ? -2.312 -8.646 5.573 1.00 91.50 116 PHE A O 1
ATOM 934 N N . ARG A 1 117 ? -1.230 -10.514 4.918 1.00 94.81 117 ARG A N 1
ATOM 935 C CA . ARG A 1 117 ? 0.015 -10.277 5.649 1.00 94.81 117 ARG A CA 1
ATOM 936 C C . ARG A 1 117 ? 1.188 -10.449 4.713 1.00 94.81 117 ARG A C 1
ATOM 938 O O . ARG A 1 117 ? 1.213 -11.414 3.950 1.00 94.81 117 ARG A O 1
ATOM 945 N N . VAL A 1 118 ? 2.136 -9.524 4.780 1.00 94.75 118 VAL A N 1
ATOM 946 C CA . VAL A 1 118 ? 3.334 -9.555 3.938 1.00 94.75 118 VAL A CA 1
ATOM 947 C C . VAL A 1 118 ? 4.573 -9.146 4.722 1.00 94.75 118 VAL A C 1
ATOM 949 O O . VAL A 1 118 ? 4.461 -8.350 5.657 1.00 94.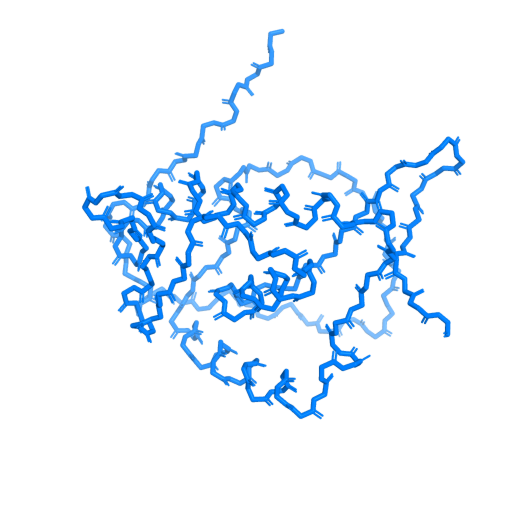75 118 VAL A O 1
ATOM 952 N N . PRO A 1 119 ? 5.759 -9.657 4.351 1.00 94.94 119 PRO A N 1
ATOM 953 C CA . PRO A 1 119 ? 7.002 -9.285 5.011 1.00 94.94 119 PRO A CA 1
ATOM 954 C C . PRO A 1 119 ? 7.286 -7.789 4.886 1.00 94.94 119 PRO A C 1
ATOM 956 O O . PRO A 1 119 ? 7.031 -7.180 3.845 1.00 94.94 119 PRO A O 1
ATOM 959 N N . MET A 1 120 ? 7.875 -7.198 5.925 1.00 93.00 120 MET A N 1
ATOM 960 C CA . MET A 1 120 ? 8.286 -5.799 5.867 1.00 93.00 120 MET A CA 1
ATOM 961 C C . MET A 1 120 ? 9.497 -5.568 4.969 1.00 93.00 120 MET A C 1
ATOM 963 O O . MET A 1 120 ? 9.641 -4.488 4.397 1.00 93.00 120 MET A O 1
ATOM 967 N N . GLN A 1 121 ? 10.370 -6.567 4.836 1.00 93.19 121 GLN A N 1
ATOM 968 C CA . GLN A 1 121 ? 11.400 -6.513 3.810 1.00 93.19 121 GLN A CA 1
ATOM 969 C C . GLN A 1 121 ? 10.783 -6.832 2.450 1.00 93.19 121 GLN A C 1
ATOM 971 O O . GLN A 1 121 ? 10.078 -7.840 2.334 1.00 93.19 121 GLN A O 1
ATOM 976 N N . PRO A 1 122 ? 11.047 -6.014 1.420 1.00 92.19 122 PRO A N 1
ATOM 977 C CA . PRO A 1 122 ? 10.539 -6.320 0.104 1.00 92.19 122 PRO A CA 1
ATOM 978 C C . PRO A 1 122 ? 11.180 -7.615 -0.433 1.00 92.19 122 PRO A C 1
ATOM 980 O O . PRO A 1 122 ? 12.345 -7.906 -0.139 1.00 92.19 122 PRO A O 1
ATOM 983 N N . PRO A 1 123 ? 10.437 -8.408 -1.223 1.00 92.62 123 PRO A N 1
ATOM 984 C CA . PRO A 1 123 ? 10.975 -9.593 -1.879 1.00 92.62 123 PRO A CA 1
ATOM 985 C C . PRO A 1 123 ? 12.202 -9.293 -2.747 1.00 92.62 123 PRO A C 1
ATOM 987 O O . PRO A 1 123 ? 12.314 -8.224 -3.348 1.00 92.62 123 PRO A O 1
ATOM 990 N N . SER A 1 124 ? 13.084 -10.286 -2.892 1.00 88.00 124 SER A N 1
ATOM 991 C CA . SER A 1 124 ? 14.273 -10.187 -3.752 1.00 88.00 124 SER A CA 1
ATOM 992 C C . SER A 1 124 ? 13.933 -10.014 -5.233 1.00 88.00 124 SER A C 1
ATOM 994 O O . SER A 1 124 ? 14.722 -9.432 -5.971 1.00 88.00 124 SER A O 1
ATOM 996 N N . GLN A 1 125 ? 12.768 -10.506 -5.664 1.00 88.75 125 GLN A N 1
ATOM 997 C CA . GLN A 1 125 ? 12.221 -10.277 -6.997 1.00 88.75 125 GLN A CA 1
ATOM 998 C C . GLN A 1 125 ? 11.363 -9.001 -6.989 1.00 88.75 125 GLN A C 1
ATOM 1000 O O . GLN A 1 125 ? 10.296 -8.985 -6.371 1.00 88.75 125 GLN A O 1
ATOM 1005 N N . PRO A 1 126 ? 11.764 -7.922 -7.686 1.00 85.00 126 PRO A N 1
ATOM 1006 C CA . PRO A 1 126 ? 11.048 -6.644 -7.629 1.00 85.00 126 PRO A CA 1
ATOM 1007 C C . PRO A 1 126 ? 9.616 -6.709 -8.166 1.00 85.00 126 PRO A C 1
ATOM 1009 O O . PRO A 1 126 ? 8.747 -5.996 -7.676 1.00 85.00 126 PRO A O 1
ATOM 1012 N N . LEU A 1 127 ? 9.331 -7.600 -9.118 1.00 85.31 127 LEU A N 1
ATOM 1013 C CA . LEU A 1 127 ? 7.962 -7.803 -9.599 1.00 85.31 127 LEU A CA 1
ATOM 1014 C C . LEU A 1 127 ? 7.047 -8.399 -8.519 1.00 85.31 127 LEU A C 1
ATOM 1016 O O . LEU A 1 127 ? 5.874 -8.045 -8.468 1.00 85.31 127 LEU A O 1
ATOM 1020 N N . ASP A 1 128 ? 7.570 -9.213 -7.598 1.00 90.62 128 ASP A N 1
ATOM 1021 C CA . ASP A 1 128 ? 6.782 -9.707 -6.463 1.00 90.62 128 ASP A CA 1
ATOM 1022 C C . ASP A 1 128 ? 6.463 -8.578 -5.474 1.00 90.62 128 ASP A C 1
ATOM 1024 O O . ASP A 1 128 ? 5.341 -8.492 -4.975 1.00 90.62 128 ASP A O 1
ATOM 1028 N N . ALA A 1 129 ? 7.410 -7.661 -5.239 1.00 91.25 129 ALA A N 1
ATOM 1029 C CA . ALA A 1 129 ? 7.157 -6.448 -4.458 1.00 91.25 129 ALA A CA 1
ATOM 1030 C C . ALA A 1 129 ? 6.052 -5.595 -5.107 1.00 91.25 129 ALA A C 1
ATOM 1032 O O . ALA A 1 129 ? 5.112 -5.164 -4.436 1.00 91.25 129 ALA A O 1
ATOM 1033 N N . PHE A 1 130 ? 6.125 -5.396 -6.426 1.00 87.81 130 PHE A N 1
ATOM 1034 C CA . PHE A 1 130 ? 5.130 -4.614 -7.157 1.00 87.81 130 PHE A CA 1
ATOM 1035 C C . PHE A 1 130 ? 3.757 -5.294 -7.185 1.00 87.81 130 PHE A C 1
ATOM 1037 O O . PHE A 1 130 ? 2.727 -4.628 -7.072 1.00 87.81 130 PHE A O 1
ATOM 1044 N N . ARG A 1 131 ? 3.733 -6.629 -7.240 1.00 88.94 131 ARG A N 1
ATOM 1045 C CA . ARG A 1 131 ? 2.520 -7.428 -7.078 1.00 88.94 131 ARG A CA 1
ATOM 1046 C C . ARG A 1 131 ? 1.883 -7.213 -5.716 1.00 88.94 131 ARG A C 1
ATOM 1048 O O . ARG A 1 131 ? 0.701 -6.906 -5.658 1.00 88.94 131 ARG A O 1
ATOM 1055 N N . ILE A 1 132 ? 2.649 -7.333 -4.635 1.00 92.62 132 ILE A N 1
ATOM 1056 C CA . ILE A 1 132 ? 2.142 -7.110 -3.275 1.00 92.62 132 ILE A CA 1
ATOM 1057 C C . ILE A 1 132 ? 1.555 -5.706 -3.139 1.00 92.62 132 ILE A C 1
ATOM 1059 O O . ILE A 1 132 ? 0.467 -5.561 -2.582 1.00 92.62 132 ILE A O 1
ATOM 1063 N N . LEU A 1 133 ? 2.236 -4.689 -3.676 1.00 91.62 133 LEU A N 1
ATOM 1064 C CA . LEU A 1 133 ? 1.707 -3.328 -3.713 1.00 91.62 133 LEU A CA 1
ATOM 1065 C C . LEU A 1 133 ? 0.361 -3.292 -4.433 1.00 91.62 133 LEU A C 1
ATOM 1067 O O . LEU A 1 133 ? -0.631 -2.879 -3.840 1.00 91.62 133 LEU A O 1
ATOM 1071 N N . GLY A 1 134 ? 0.299 -3.815 -5.655 1.00 88.25 134 GLY A N 1
ATOM 1072 C CA . GLY A 1 134 ? -0.928 -3.868 -6.443 1.00 88.25 134 GLY A CA 1
ATOM 1073 C C . GLY A 1 134 ? -2.040 -4.758 -5.868 1.00 88.25 134 GLY A C 1
ATOM 1074 O O . GLY A 1 134 ? -3.186 -4.617 -6.267 1.00 88.25 134 GLY A O 1
ATOM 1075 N N . GLU A 1 135 ? -1.742 -5.665 -4.937 1.00 88.88 135 GLU A N 1
ATOM 1076 C CA . GLU A 1 135 ? -2.734 -6.457 -4.192 1.00 88.88 135 GLU A CA 1
ATOM 1077 C C . GLU A 1 135 ? -3.113 -5.830 -2.834 1.00 88.88 135 GLU A C 1
ATOM 1079 O O . GLU A 1 135 ? -3.966 -6.376 -2.120 1.00 88.88 135 GLU A O 1
ATOM 1084 N N . THR A 1 136 ? -2.468 -4.719 -2.463 1.00 91.88 136 THR A N 1
ATOM 1085 C CA . THR A 1 136 ? -2.661 -3.993 -1.198 1.00 91.88 136 THR A CA 1
ATOM 1086 C C . THR A 1 136 ? -3.370 -2.667 -1.419 1.00 91.88 136 THR A C 1
ATOM 1088 O O . THR A 1 136 ? -4.310 -2.355 -0.683 1.00 91.88 136 THR A O 1
ATOM 1091 N N . ILE A 1 137 ? -2.933 -1.901 -2.417 1.00 89.31 137 ILE A N 1
ATOM 1092 C CA . ILE A 1 137 ? -3.561 -0.649 -2.823 1.00 89.31 137 ILE A CA 1
ATOM 1093 C C . ILE A 1 137 ? -4.411 -0.882 -4.066 1.00 89.31 137 ILE A C 1
ATOM 1095 O O . ILE A 1 137 ? -4.136 -1.751 -4.890 1.00 89.31 137 ILE A O 1
ATOM 1099 N N . ASP A 1 138 ? -5.456 -0.086 -4.176 1.00 82.19 138 ASP A N 1
ATOM 1100 C CA . ASP A 1 138 ? -6.387 -0.117 -5.294 1.00 82.19 138 ASP A CA 1
ATOM 1101 C C . ASP A 1 138 ? -6.005 0.882 -6.410 1.00 82.19 138 ASP A C 1
ATOM 1103 O O . ASP A 1 138 ? -6.466 0.771 -7.542 1.00 82.19 138 ASP A O 1
ATOM 1107 N N . ASP A 1 139 ? -5.074 1.794 -6.128 1.00 79.44 139 ASP A N 1
ATOM 1108 C CA . ASP A 1 139 ? -4.596 2.779 -7.094 1.00 79.44 139 ASP A CA 1
ATOM 1109 C C . ASP A 1 139 ? -3.658 2.174 -8.157 1.00 79.44 139 ASP A C 1
ATOM 1111 O O . ASP A 1 139 ? -2.850 1.274 -7.894 1.00 79.44 139 ASP A O 1
ATOM 1115 N N . ASP A 1 140 ? -3.724 2.724 -9.371 1.00 78.12 140 ASP A N 1
ATOM 1116 C CA . ASP A 1 140 ? -2.761 2.438 -10.432 1.00 78.12 140 ASP A CA 1
ATOM 1117 C C . ASP A 1 140 ? -1.465 3.226 -10.222 1.00 78.12 140 ASP A C 1
ATOM 1119 O O . ASP A 1 140 ? -1.465 4.449 -10.074 1.00 78.12 140 ASP A O 1
ATOM 1123 N N . LEU A 1 141 ? -0.338 2.513 -10.242 1.00 78.56 141 LEU A N 1
ATOM 1124 C CA . LEU A 1 141 ? 0.987 3.084 -10.024 1.00 78.56 141 LEU A CA 1
ATOM 1125 C C . LEU A 1 141 ? 1.762 3.194 -11.332 1.00 78.56 141 LEU A C 1
ATOM 1127 O O . LEU A 1 141 ? 1.946 2.213 -12.051 1.00 78.56 141 LEU A O 1
ATOM 1131 N N . LEU A 1 142 ? 2.301 4.385 -11.576 1.00 80.44 142 LEU A N 1
ATOM 1132 C CA . LEU A 1 142 ? 3.239 4.661 -12.654 1.00 80.44 142 LEU A CA 1
ATOM 1133 C C . LEU A 1 142 ? 4.528 5.219 -12.052 1.00 80.44 142 LEU A C 1
ATOM 1135 O O . LEU A 1 142 ? 4.537 6.317 -11.498 1.00 80.44 142 LEU A O 1
ATOM 1139 N N . LEU A 1 143 ? 5.616 4.459 -12.160 1.00 78.94 143 LEU A N 1
ATOM 1140 C CA . LEU A 1 143 ? 6.931 4.872 -11.681 1.00 78.94 143 LEU A CA 1
ATOM 1141 C C . LEU A 1 143 ? 7.732 5.473 -12.832 1.00 78.94 143 LEU A C 1
ATOM 1143 O O . LEU A 1 143 ? 7.912 4.845 -13.874 1.00 78.94 143 LEU A O 1
ATOM 1147 N N . LEU A 1 144 ? 8.225 6.692 -12.629 1.00 75.56 144 LEU A N 1
ATOM 1148 C CA . LEU A 1 144 ? 9.055 7.397 -13.598 1.00 75.56 144 LEU A CA 1
ATOM 1149 C C . LEU A 1 144 ? 10.439 7.615 -13.011 1.00 75.56 144 LEU A C 1
ATOM 1151 O O . LEU A 1 144 ? 10.586 8.231 -11.956 1.00 75.56 144 LEU A O 1
ATOM 1155 N N . LYS A 1 145 ? 11.461 7.152 -13.729 1.00 71.69 145 LYS A N 1
ATOM 1156 C CA . LYS A 1 145 ? 12.850 7.476 -13.415 1.00 71.69 145 LYS A CA 1
ATOM 1157 C C . LYS A 1 145 ? 13.271 8.677 -14.251 1.00 71.69 145 LYS A C 1
ATOM 1159 O O . LYS A 1 145 ? 13.137 8.662 -15.475 1.00 71.69 145 LYS A O 1
ATOM 1164 N N . GLN A 1 146 ? 13.756 9.719 -13.583 1.00 68.19 146 GLN A N 1
ATOM 1165 C CA . GLN A 1 146 ? 14.386 10.843 -14.263 1.00 68.19 146 GLN A CA 1
ATOM 1166 C C . GLN A 1 146 ? 15.735 10.388 -14.835 1.00 68.19 146 GLN A C 1
ATOM 1168 O O . GLN A 1 146 ? 16.518 9.729 -14.150 1.00 68.19 146 GLN A O 1
ATOM 1173 N N . THR A 1 147 ? 15.979 10.714 -16.097 1.00 67.75 147 THR A N 1
ATOM 1174 C CA . THR A 1 147 ? 17.248 10.534 -16.800 1.00 67.75 147 THR A CA 1
ATOM 1175 C C . THR A 1 147 ? 17.748 11.896 -17.279 1.00 67.75 147 THR A C 1
ATOM 1177 O O . THR A 1 147 ? 16.989 12.868 -17.308 1.00 67.75 147 THR A O 1
ATOM 1180 N N . ASP A 1 148 ? 19.017 11.974 -17.679 1.00 64.75 148 ASP A N 1
ATOM 1181 C CA . ASP A 1 148 ? 19.634 13.219 -18.160 1.00 64.75 148 ASP A CA 1
ATOM 1182 C C . ASP A 1 148 ? 18.940 13.794 -19.416 1.00 64.75 148 ASP A C 1
ATOM 1184 O O . ASP A 1 148 ? 19.058 14.984 -19.698 1.00 64.75 148 ASP A O 1
ATOM 1188 N N . GLU A 1 149 ? 18.161 12.975 -20.135 1.00 61.00 149 GLU A N 1
ATOM 1189 C CA . GLU A 1 149 ? 17.399 13.368 -21.330 1.00 61.00 149 GLU A CA 1
ATOM 1190 C C . GLU A 1 149 ? 15.879 13.526 -21.096 1.00 61.00 149 GLU A C 1
ATOM 1192 O O . GLU A 1 149 ? 15.144 13.841 -22.032 1.00 61.00 149 GLU A O 1
ATOM 1197 N N . GLY A 1 150 ? 15.373 13.334 -19.866 1.00 60.12 150 GLY A N 1
ATOM 1198 C CA . GLY A 1 150 ? 13.948 13.500 -19.540 1.00 60.12 150 GLY A CA 1
ATOM 1199 C C . GLY A 1 150 ? 13.375 12.433 -18.598 1.00 60.12 150 GLY A C 1
ATOM 1200 O O . GLY A 1 150 ? 14.046 11.959 -17.689 1.00 60.12 150 GLY A O 1
ATOM 1201 N N . HIS A 1 151 ? 12.100 12.066 -18.773 1.00 52.59 151 HIS A N 1
ATOM 1202 C CA . HIS A 1 151 ? 11.460 10.968 -18.032 1.00 52.59 151 HIS A CA 1
ATOM 1203 C C . HIS A 1 151 ? 11.241 9.777 -18.965 1.00 52.59 151 HIS A C 1
ATOM 1205 O O . HIS A 1 151 ? 10.611 9.926 -20.011 1.00 52.59 151 HIS A O 1
ATOM 1211 N N . VAL A 1 152 ? 11.720 8.591 -18.583 1.00 55.00 152 VAL A N 1
ATOM 1212 C CA . VAL A 1 152 ? 11.492 7.360 -19.355 1.00 55.00 152 VAL A CA 1
ATOM 1213 C C . VAL A 1 152 ? 10.398 6.536 -18.684 1.00 55.00 152 VAL A C 1
ATOM 1215 O O . VAL A 1 152 ? 10.509 6.170 -17.514 1.00 55.00 152 VAL A O 1
ATOM 1218 N N . LEU A 1 153 ? 9.343 6.246 -19.446 1.00 46.97 153 LEU A N 1
ATOM 1219 C CA . LEU A 1 153 ? 8.304 5.286 -19.088 1.00 46.97 153 LEU A CA 1
ATOM 1220 C C . LEU A 1 153 ? 8.846 3.872 -19.279 1.00 46.97 153 LEU A C 1
ATOM 1222 O O . LEU A 1 153 ? 9.275 3.498 -20.370 1.00 46.97 153 LEU A O 1
ATOM 1226 N N . SER A 1 154 ? 8.821 3.075 -18.220 1.00 46.47 154 SER A N 1
ATOM 1227 C CA . SER A 1 154 ? 9.223 1.679 -18.286 1.00 46.47 154 SER A CA 1
ATOM 1228 C C . SER A 1 154 ? 8.088 0.814 -18.832 1.00 46.47 154 SER A C 1
ATOM 1230 O O . SER A 1 154 ? 7.256 0.343 -18.062 1.00 46.47 154 SER A O 1
ATOM 1232 N N . TRP A 1 155 ? 8.062 0.578 -20.143 1.00 33.25 155 TRP A N 1
ATOM 1233 C CA . TRP A 1 155 ? 7.252 -0.486 -20.742 1.00 33.25 155 TRP A CA 1
ATOM 1234 C C . TRP A 1 155 ? 8.165 -1.464 -21.492 1.00 33.25 155 TRP A C 1
ATOM 1236 O O . TRP A 1 155 ? 9.042 -1.001 -22.226 1.00 33.25 155 TRP A O 1
ATOM 1246 N N . PRO A 1 156 ? 8.026 -2.790 -21.313 1.00 37.66 156 PRO A N 1
ATOM 1247 C CA . PRO A 1 156 ? 8.744 -3.734 -22.153 1.00 37.66 156 PRO A CA 1
ATOM 1248 C C . PRO A 1 156 ? 8.166 -3.698 -23.575 1.00 37.66 156 PRO A C 1
ATOM 1250 O O . PRO A 1 156 ? 6.950 -3.665 -23.759 1.00 37.66 156 PRO A O 1
ATOM 1253 N N . SER A 1 157 ? 9.059 -3.648 -24.565 1.00 39.28 157 SER A N 1
ATOM 1254 C CA . SER A 1 157 ? 8.741 -3.824 -25.991 1.00 39.28 157 SER A CA 1
ATOM 1255 C C . SER A 1 157 ? 8.364 -5.266 -26.309 1.00 39.28 157 SER A C 1
ATOM 1257 O O . SER A 1 157 ? 8.966 -6.169 -25.683 1.00 39.28 157 SER A O 1
#

Secondary structure (DSSP, 8-state):
----------TT--TTTSPPPP-----S------------GGGSS---TTHHHHHHHHHHHHHHHHHHH----GGGHHHHHHHHHIIIIIIHHHH-TTTEEE-TTSSEEEETTTTEEEESSPPSSHHHHHHHHHTT--S----EEEETTEEEE----

Foldseek 3Di:
DDPPLDQAAPPPDDQLAFDDDDDDPDDPDDDPPPPPDDDRLLVVADGHNCFVVLLVVLVVCCVVPVLPLDFFDPVCLVVLQVCLLCCQPPHCCRHYVVAWDADPVNQWIAGNVNRDIDGSHADPDSSSSVVVVSSRGSDRDWDWDADPVGTDGTDDD

Organism: NCBI:txid1825666

Sequence (157 aa):
MSASAEIEPLSDFDWKTTKPLRSMPFKAIHNFSMALQASRLSGLIMIDNDYLSRVGERRTIMRHHISVVMGSLHSGYDAIQELYTHLLRDYLPKRYPTMFALSPDATEFVNNATNFRVPMQPPSQPLDAFRILGETIDDDLLLLKQTDEGHVLSWPS

pLDDT: mean 80.22, std 17.55, range [29.59, 97.62]

Radius of gyration: 16.53 Å; chains: 1; bounding box: 39×39×43 Å

InterPro domains:
  IPR021848 Haem-dependent oxidative N-demethylase, alpha subunit-like [PF11927] (36-152)